Protein AF-A0A7Y2BKI7-F1 (afdb_monomer)

pLDDT: mean 79.05, std 15.58, range [43.28, 96.44]

Radius of gyration: 15.33 Å; Cα contacts (8 Å, |Δi|>4): 74; chains: 1; bounding box: 52×26×33 Å

Secondary structure (DSSP, 8-state):
---PPPPBPSSSSSBPSSPPSS---HHHHTTTHHHHHHHHHHHHTTS-TT-----S-S--GGGBTTTB-S--SSHHHHHHHHHHHHTT-TT---

Solvent-accessible surface area (backbone atoms only — not comparable to full-atom values): 6097 Å² total; per-residue (Å²): 135,84,80,79,76,79,64,63,31,87,35,32,86,46,74,46,90,68,80,72,94,58,100,70,69,70,81,66,47,57,74,62,42,68,65,49,54,59,54,41,46,61,50,42,75,74,51,64,91,85,66,67,37,81,68,102,68,83,87,61,66,89,34,48,45,74,66,41,81,71,73,32,89,38,72,68,53,38,75,69,51,43,64,65,50,50,61,63,39,73,65,36,64,105

Mean predicted aligned error: 8.36 Å

Structure (mmCIF, N/CA/C/O backbone):
data_AF-A0A7Y2BKI7-F1
#
_entry.id   AF-A0A7Y2BKI7-F1
#
loop_
_atom_site.group_PDB
_atom_site.id
_atom_site.type_symbol
_atom_site.label_atom_id
_atom_site.label_alt_id
_atom_site.label_comp_id
_atom_site.label_asym_id
_atom_site.label_entity_id
_atom_site.label_seq_id
_atom_site.pdbx_PDB_ins_code
_atom_site.Cartn_x
_atom_site.Cartn_y
_atom_site.Cartn_z
_atom_site.occupancy
_atom_site.B_iso_or_equiv
_atom_site.auth_seq_id
_atom_site.auth_comp_id
_atom_site.auth_asym_id
_atom_site.auth_atom_id
_atom_site.pdbx_PDB_model_num
ATOM 1 N N . MET A 1 1 ? 38.473 1.228 -8.980 1.00 46.47 1 MET A N 1
ATOM 2 C CA . MET A 1 1 ? 37.160 1.492 -8.345 1.00 46.47 1 MET A CA 1
ATOM 3 C C . MET A 1 1 ? 36.087 0.758 -9.136 1.00 46.47 1 MET A C 1
ATOM 5 O O . MET A 1 1 ? 35.735 1.193 -10.224 1.00 46.47 1 MET A O 1
ATOM 9 N N . THR A 1 2 ? 35.629 -0.396 -8.654 1.00 43.28 2 THR A N 1
ATOM 10 C CA . THR A 1 2 ? 34.623 -1.214 -9.350 1.00 43.28 2 THR A CA 1
ATOM 11 C C . THR A 1 2 ? 33.241 -0.626 -9.083 1.00 43.28 2 THR A C 1
ATOM 13 O O . THR A 1 2 ? 32.784 -0.605 -7.942 1.00 43.28 2 THR A O 1
ATOM 16 N N . ARG A 1 3 ? 32.581 -0.094 -10.116 1.00 47.78 3 ARG A N 1
ATOM 17 C CA . ARG A 1 3 ? 31.232 0.476 -10.008 1.00 47.78 3 ARG A CA 1
ATOM 18 C C . ARG A 1 3 ? 30.258 -0.661 -9.679 1.00 47.78 3 ARG A C 1
ATOM 20 O O . ARG A 1 3 ? 29.997 -1.499 -10.539 1.00 47.78 3 ARG A O 1
ATOM 27 N N . ARG A 1 4 ? 29.753 -0.724 -8.437 1.00 60.91 4 ARG A N 1
ATOM 28 C CA . ARG A 1 4 ? 28.670 -1.655 -8.072 1.00 60.91 4 ARG A CA 1
ATOM 29 C C . ARG A 1 4 ? 27.498 -1.398 -9.027 1.00 60.91 4 ARG A C 1
ATOM 31 O O . ARG A 1 4 ? 27.028 -0.266 -9.151 1.00 60.91 4 ARG A O 1
ATOM 38 N N . ARG A 1 5 ? 27.088 -2.437 -9.754 1.00 61.28 5 ARG A N 1
ATOM 39 C CA . ARG A 1 5 ? 25.945 -2.401 -10.673 1.00 61.28 5 ARG A CA 1
ATOM 40 C C . ARG A 1 5 ? 24.675 -2.176 -9.851 1.00 61.28 5 ARG A C 1
ATOM 42 O O . ARG A 1 5 ? 24.527 -2.793 -8.799 1.00 61.28 5 ARG A O 1
ATOM 49 N N . ARG A 1 6 ? 23.790 -1.281 -10.303 1.00 61.91 6 ARG A N 1
ATOM 50 C CA . ARG A 1 6 ? 22.526 -1.018 -9.604 1.00 61.91 6 ARG A CA 1
ATOM 51 C C . ARG A 1 6 ? 21.631 -2.263 -9.645 1.00 61.91 6 ARG A C 1
ATOM 53 O O . ARG A 1 6 ? 21.598 -2.931 -10.684 1.00 61.91 6 ARG A O 1
ATOM 60 N N . PRO A 1 7 ? 20.931 -2.592 -8.546 1.00 64.19 7 PRO A N 1
ATOM 61 C CA . PRO A 1 7 ? 19.940 -3.657 -8.564 1.00 64.19 7 PRO A CA 1
ATOM 62 C C . PRO A 1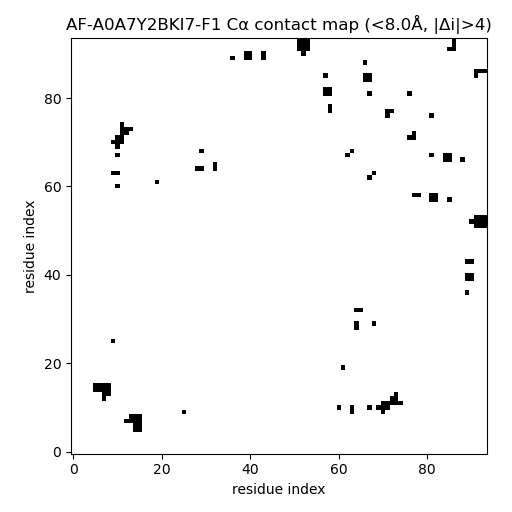 7 ? 18.781 -3.280 -9.499 1.00 64.19 7 PRO A C 1
ATOM 64 O O . PRO A 1 7 ? 18.437 -2.106 -9.656 1.00 64.19 7 PRO A O 1
ATOM 67 N N . LYS A 1 8 ? 18.208 -4.286 -10.166 1.00 62.62 8 LYS A N 1
ATOM 68 C CA . LYS A 1 8 ? 16.984 -4.111 -10.959 1.00 62.62 8 LYS A CA 1
ATOM 69 C C . LYS A 1 8 ? 15.807 -3.915 -10.015 1.00 62.62 8 LYS A C 1
ATOM 71 O O . LYS A 1 8 ? 15.788 -4.524 -8.949 1.00 62.62 8 LYS A O 1
ATOM 76 N N . SER A 1 9 ? 14.828 -3.117 -10.428 1.00 69.00 9 SER A N 1
ATOM 77 C CA . SER A 1 9 ? 13.648 -2.885 -9.604 1.00 69.00 9 SER A CA 1
ATOM 78 C C . SER A 1 9 ? 12.908 -4.204 -9.314 1.00 69.00 9 SER A C 1
ATOM 80 O O . SER A 1 9 ? 12.755 -5.043 -10.208 1.00 69.00 9 SER A O 1
ATOM 82 N N . PRO A 1 10 ? 12.403 -4.413 -8.089 1.00 70.69 10 PRO A N 1
ATOM 83 C CA . PRO A 1 10 ? 11.523 -5.543 -7.801 1.00 70.69 10 PRO A CA 1
ATOM 84 C C . PRO A 1 10 ? 10.154 -5.379 -8.486 1.00 70.69 10 PRO A C 1
ATOM 86 O O . PRO A 1 10 ? 9.492 -6.369 -8.805 1.00 70.69 10 PRO A O 1
ATOM 89 N N . LEU A 1 11 ? 9.753 -4.135 -8.772 1.00 75.88 11 LEU A N 1
ATOM 90 C CA . LEU A 1 11 ? 8.452 -3.801 -9.347 1.00 75.88 11 LEU A CA 1
ATOM 91 C C . LEU A 1 11 ? 8.448 -3.793 -10.886 1.00 75.88 11 LEU A C 1
ATOM 93 O O . LEU A 1 11 ? 7.440 -4.148 -11.504 1.00 75.88 11 LEU A O 1
ATOM 97 N N . PHE A 1 12 ? 9.581 -3.417 -11.490 1.00 78.69 12 PHE A N 1
ATOM 98 C CA . PHE A 1 12 ? 9.771 -3.234 -12.937 1.00 78.69 12 PHE A CA 1
ATOM 99 C C . PHE A 1 12 ? 10.910 -4.102 -13.484 1.00 78.69 12 PHE A C 1
ATOM 101 O O . PHE A 1 12 ? 11.673 -4.691 -12.732 1.00 78.69 12 PHE A O 1
ATOM 108 N N . ALA A 1 13 ? 11.061 -4.182 -14.807 1.00 65.88 13 ALA A N 1
ATOM 109 C CA . ALA A 1 13 ? 12.239 -4.802 -15.432 1.00 65.88 13 ALA A CA 1
ATOM 110 C C . ALA A 1 13 ? 13.425 -3.823 -15.619 1.00 65.88 13 ALA A C 1
ATOM 112 O O . ALA A 1 13 ? 14.469 -4.215 -16.147 1.00 65.88 13 ALA A O 1
ATOM 113 N N . GLU A 1 14 ? 13.261 -2.565 -15.199 1.00 65.94 14 GLU A N 1
ATOM 114 C CA . GLU A 1 14 ? 14.200 -1.455 -15.397 1.00 65.94 14 GLU A CA 1
ATOM 115 C C . GLU A 1 14 ? 15.114 -1.234 -14.175 1.00 65.94 14 GLU A C 1
ATOM 117 O O . GLU A 1 14 ? 14.882 -1.783 -13.092 1.00 65.94 14 GLU A O 1
ATOM 122 N N . GLU A 1 15 ? 16.192 -0.461 -14.358 1.00 63.38 15 GLU A N 1
ATOM 123 C CA . GLU A 1 15 ? 17.055 -0.045 -13.245 1.00 63.38 15 GLU A CA 1
ATOM 124 C C . GLU A 1 15 ? 16.263 0.832 -12.278 1.00 63.38 15 GLU A C 1
ATOM 126 O O . GLU A 1 15 ? 15.583 1.764 -12.704 1.00 63.38 15 GLU A O 1
ATOM 131 N N . ASP A 1 16 ? 16.366 0.548 -10.979 1.00 64.06 16 ASP A N 1
ATOM 132 C CA . ASP A 1 16 ? 15.679 1.359 -9.984 1.00 64.06 16 ASP A CA 1
ATOM 133 C C . ASP A 1 16 ? 16.437 2.689 -9.799 1.00 64.06 16 ASP A C 1
ATOM 135 O O . ASP A 1 16 ? 17.621 2.687 -9.420 1.00 64.06 16 ASP A O 1
ATOM 139 N N . PRO A 1 17 ? 15.824 3.852 -10.099 1.00 60.34 17 PRO A N 1
ATOM 140 C CA . PRO A 1 17 ? 16.450 5.134 -9.802 1.00 60.34 17 PRO A CA 1
ATOM 141 C C . PRO A 1 17 ? 16.544 5.368 -8.290 1.00 60.34 17 PRO A C 1
ATOM 143 O O . PRO A 1 17 ? 17.327 6.218 -7.856 1.00 60.34 17 PRO A O 1
ATOM 146 N N . GLN A 1 18 ? 15.769 4.626 -7.497 1.00 61.78 18 GLN A N 1
ATOM 147 C CA . GLN A 1 18 ? 15.690 4.773 -6.062 1.00 61.78 18 GLN A CA 1
ATOM 148 C C . GLN A 1 18 ? 16.767 3.945 -5.351 1.00 61.78 18 GLN A C 1
ATOM 150 O O . GLN A 1 18 ? 16.939 2.753 -5.592 1.00 61.78 18 GLN A O 1
ATOM 155 N N . LEU A 1 19 ? 17.494 4.580 -4.430 1.00 59.44 19 LEU A N 1
ATOM 156 C CA . LEU A 1 19 ? 18.421 3.875 -3.550 1.00 59.44 19 LEU A CA 1
ATOM 157 C C . LEU A 1 19 ? 17.625 3.123 -2.478 1.00 59.44 19 LEU A C 1
ATOM 159 O O . LEU A 1 19 ? 16.758 3.704 -1.820 1.00 59.44 19 LEU A O 1
ATOM 163 N N . GLY A 1 20 ? 17.928 1.838 -2.293 1.00 61.59 20 GLY A N 1
ATOM 164 C CA . GLY A 1 20 ? 17.403 1.069 -1.170 1.00 61.59 20 GLY A CA 1
ATOM 165 C C . GLY A 1 20 ? 17.838 1.713 0.146 1.00 61.59 20 GLY A C 1
ATOM 166 O O . GLY A 1 20 ? 19.026 1.947 0.357 1.00 61.59 20 GLY A O 1
ATOM 167 N N . LEU A 1 21 ? 16.873 2.020 1.019 1.00 59.31 21 LEU A N 1
ATOM 168 C CA . LEU A 1 21 ? 17.142 2.610 2.338 1.00 59.31 21 LEU A CA 1
ATOM 169 C C . LEU A 1 21 ? 17.871 1.622 3.269 1.00 59.31 21 LEU A C 1
ATOM 171 O O . LEU A 1 21 ? 18.569 2.036 4.187 1.00 59.31 21 LEU A O 1
ATOM 175 N N . PHE A 1 22 ? 17.739 0.323 2.992 1.00 62.59 22 PHE A N 1
ATOM 176 C CA . PHE A 1 22 ? 18.407 -0.778 3.680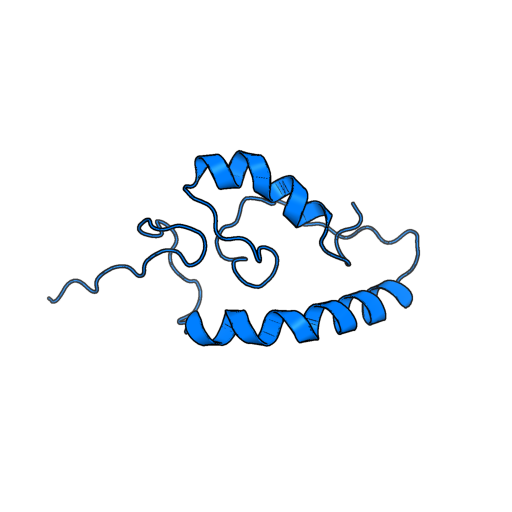 1.00 62.59 22 PHE A CA 1
ATOM 177 C C . PHE A 1 22 ? 18.850 -1.817 2.637 1.00 62.59 22 PHE A C 1
ATOM 179 O O . PHE A 1 22 ? 18.147 -2.005 1.642 1.00 62.59 22 PHE A O 1
ATOM 186 N N . GLU A 1 23 ? 19.982 -2.498 2.851 1.00 57.38 23 GLU A N 1
ATOM 187 C CA . GLU A 1 23 ? 20.346 -3.696 2.073 1.00 57.38 23 GLU A CA 1
ATOM 188 C C . GLU A 1 23 ? 19.293 -4.780 2.374 1.00 57.38 23 GLU A C 1
ATOM 190 O O . GLU A 1 23 ? 19.306 -5.401 3.435 1.00 57.38 23 GLU A O 1
ATOM 195 N N . ARG A 1 24 ? 18.310 -4.940 1.480 1.00 56.69 24 ARG A N 1
ATOM 196 C CA . ARG A 1 24 ? 17.292 -5.995 1.537 1.00 56.69 24 ARG A CA 1
ATOM 197 C C . ARG A 1 24 ? 17.541 -6.994 0.420 1.00 56.69 24 ARG A C 1
ATOM 199 O O . ARG A 1 24 ? 17.834 -6.605 -0.705 1.00 56.69 24 ARG A O 1
ATOM 206 N N . ASP A 1 25 ? 17.405 -8.273 0.752 1.00 57.81 25 ASP A N 1
ATOM 207 C CA . ASP A 1 25 ? 17.447 -9.359 -0.219 1.00 57.81 25 ASP A CA 1
ATOM 208 C C . ASP A 1 25 ? 16.020 -9.610 -0.732 1.00 57.81 25 ASP A C 1
ATOM 210 O O . ASP A 1 25 ? 15.197 -10.263 -0.083 1.00 57.81 25 ASP A O 1
ATOM 214 N N . ASP A 1 26 ? 15.691 -9.001 -1.872 1.00 57.19 26 ASP A N 1
ATOM 215 C CA . ASP A 1 26 ? 14.324 -8.915 -2.409 1.00 57.19 26 ASP A CA 1
ATOM 216 C C . ASP A 1 26 ? 13.705 -10.288 -2.742 1.00 57.19 26 ASP A C 1
ATOM 218 O O . ASP A 1 26 ? 12.483 -10.420 -2.834 1.00 57.19 26 ASP A O 1
ATOM 222 N N . ALA A 1 27 ? 14.533 -11.330 -2.880 1.00 52.75 27 ALA A N 1
ATOM 223 C CA . ALA A 1 27 ? 14.094 -12.701 -3.134 1.00 52.75 27 ALA A CA 1
ATOM 224 C C . ALA A 1 27 ? 13.334 -13.324 -1.948 1.00 52.75 27 ALA A C 1
ATOM 226 O O . ALA A 1 27 ? 12.440 -14.141 -2.160 1.00 52.75 27 ALA A O 1
ATOM 227 N N . VAL 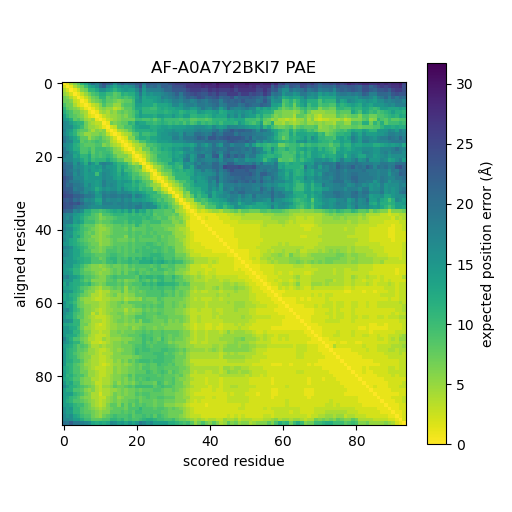A 1 28 ? 13.639 -12.918 -0.711 1.00 53.38 28 VAL A N 1
ATOM 228 C CA . VAL A 1 28 ? 13.000 -13.460 0.505 1.00 53.38 28 VAL A CA 1
ATOM 229 C C . VAL A 1 28 ? 11.648 -12.789 0.785 1.00 53.38 28 VAL A C 1
ATOM 231 O O . VAL A 1 28 ? 10.790 -13.355 1.456 1.00 53.38 28 VAL A O 1
ATOM 234 N N . ALA A 1 29 ? 11.411 -11.593 0.240 1.00 56.81 29 ALA A N 1
ATOM 235 C CA . ALA A 1 29 ? 10.221 -10.802 0.546 1.00 56.81 29 ALA A CA 1
ATOM 236 C C . ALA A 1 29 ? 8.938 -11.298 -0.146 1.00 56.81 29 ALA A C 1
ATOM 238 O O . ALA A 1 29 ? 7.854 -11.037 0.361 1.00 56.81 29 ALA A O 1
ATOM 239 N N . ALA A 1 30 ? 9.031 -11.991 -1.288 1.00 55.28 30 ALA A N 1
ATOM 240 C CA . ALA A 1 30 ? 7.861 -12.328 -2.105 1.00 55.28 30 ALA A CA 1
ATOM 241 C C . ALA A 1 30 ? 7.023 -13.504 -1.556 1.00 55.28 30 ALA A C 1
ATOM 243 O O . ALA A 1 30 ? 5.793 -13.466 -1.647 1.00 55.28 30 ALA A O 1
ATOM 244 N N . ASP A 1 31 ? 7.663 -14.522 -0.970 1.00 51.50 31 ASP A N 1
ATOM 245 C CA . ASP A 1 31 ? 6.998 -15.755 -0.504 1.00 51.50 31 ASP A CA 1
ATOM 246 C C . ASP A 1 31 ? 6.222 -15.546 0.815 1.00 51.50 31 ASP A C 1
ATOM 248 O O . ASP A 1 31 ? 5.105 -16.031 0.989 1.00 51.50 31 ASP A O 1
ATOM 252 N N . SER A 1 32 ? 6.724 -14.672 1.693 1.00 56.62 32 SER A N 1
ATOM 253 C CA . SER A 1 32 ? 6.122 -14.327 2.995 1.00 56.62 32 SER A CA 1
ATOM 254 C C . SER A 1 32 ? 4.809 -13.523 2.914 1.00 56.62 32 SER A C 1
ATOM 256 O O . SER A 1 32 ? 4.174 -13.235 3.926 1.00 56.62 32 SER A O 1
ATOM 258 N N . THR A 1 33 ? 4.375 -13.120 1.717 1.00 57.75 33 THR A N 1
ATOM 259 C CA . THR A 1 33 ? 3.270 -12.156 1.539 1.00 57.75 33 THR A CA 1
ATOM 260 C C . THR A 1 33 ? 1.871 -12.764 1.622 1.00 57.75 33 THR A C 1
ATOM 262 O O . THR A 1 33 ? 0.902 -12.049 1.907 1.00 57.75 33 THR A O 1
ATOM 265 N N . ARG A 1 34 ? 1.718 -14.067 1.353 1.00 59.31 34 ARG A N 1
ATOM 266 C CA . ARG A 1 34 ? 0.406 -14.738 1.410 1.00 59.31 34 ARG A CA 1
ATOM 267 C C . ARG A 1 34 ? -0.107 -14.879 2.839 1.00 59.31 34 ARG A C 1
ATOM 269 O O . ARG A 1 34 ? -1.281 -14.593 3.057 1.00 59.31 34 ARG A O 1
ATOM 276 N N . ASP A 1 35 ? 0.772 -15.228 3.772 1.00 66.06 35 ASP A N 1
ATOM 277 C CA . ASP A 1 35 ? 0.457 -15.373 5.199 1.00 66.06 35 ASP A CA 1
ATOM 278 C C . ASP A 1 35 ? -0.018 -14.039 5.810 1.00 66.06 35 ASP A C 1
ATOM 280 O O . ASP A 1 35 ? -1.089 -13.935 6.408 1.00 66.06 35 ASP A O 1
ATOM 284 N N . MET A 1 36 ? 0.678 -12.954 5.461 1.00 76.69 36 MET A N 1
ATOM 285 C CA . MET A 1 36 ? 0.390 -11.600 5.940 1.00 76.69 36 MET A CA 1
ATOM 286 C C . MET A 1 36 ? -1.033 -11.099 5.618 1.00 76.69 36 MET A C 1
ATOM 288 O O . MET A 1 36 ? -1.578 -10.291 6.363 1.00 76.69 36 MET A O 1
ATOM 292 N N . HIS A 1 37 ? -1.678 -11.544 4.529 1.00 82.88 37 HIS A N 1
ATOM 293 C CA . HIS A 1 37 ? -3.027 -11.048 4.202 1.00 82.88 37 HIS A CA 1
ATOM 294 C C . HIS A 1 37 ? -4.068 -11.467 5.250 1.00 82.88 37 HIS A C 1
ATOM 296 O O . HIS A 1 37 ? -4.931 -10.668 5.616 1.00 82.88 37 HIS A O 1
ATOM 302 N N . GLY A 1 38 ? -3.997 -12.711 5.734 1.00 88.00 38 GLY A N 1
ATOM 303 C CA . GLY A 1 38 ? -4.913 -13.209 6.762 1.00 88.00 38 GLY A CA 1
ATOM 304 C C . GLY A 1 38 ? -4.738 -12.457 8.079 1.00 88.00 38 GLY A C 1
ATOM 305 O O . GLY A 1 38 ? -5.719 -12.032 8.690 1.00 88.00 38 GLY A O 1
ATOM 306 N N . GLU A 1 39 ? -3.487 -12.212 8.467 1.00 91.06 39 GLU A N 1
ATOM 307 C CA . GLU A 1 39 ? -3.158 -11.423 9.656 1.00 91.06 39 GLU A CA 1
ATOM 308 C C . GLU A 1 39 ? -3.678 -9.983 9.559 1.00 91.06 39 GLU A C 1
ATOM 310 O O . GLU A 1 39 ? -4.264 -9.466 10.512 1.00 91.06 39 GLU A O 1
ATOM 315 N N . LEU A 1 40 ? -3.533 -9.340 8.396 1.00 92.06 40 LEU A N 1
ATOM 316 C CA . LEU A 1 40 ? -4.027 -7.980 8.172 1.00 92.06 40 LEU A CA 1
ATOM 317 C C . LEU A 1 40 ? -5.555 -7.890 8.278 1.00 92.06 40 LEU A C 1
ATOM 319 O O . LEU A 1 40 ? -6.064 -6.923 8.848 1.00 92.06 40 LEU A O 1
ATOM 323 N N . GLU A 1 41 ? -6.295 -8.887 7.791 1.00 92.50 41 GLU A N 1
ATOM 324 C CA . GLU A 1 41 ? -7.754 -8.942 7.965 1.00 92.50 41 GLU A CA 1
ATOM 325 C C . GLU A 1 41 ? -8.151 -9.184 9.433 1.00 92.50 41 GLU A C 1
ATOM 327 O O . GLU A 1 41 ? -9.089 -8.557 9.934 1.00 92.50 41 GLU A O 1
ATOM 332 N N . ALA A 1 42 ? -7.401 -10.011 10.170 1.00 94.75 42 ALA A N 1
ATOM 333 C CA . ALA A 1 42 ? -7.613 -10.206 11.608 1.00 94.75 42 ALA A CA 1
ATOM 334 C C . ALA A 1 42 ? -7.331 -8.931 12.428 1.00 94.75 42 ALA A C 1
ATOM 336 O O . ALA A 1 42 ? -7.994 -8.669 13.434 1.00 94.75 42 ALA A O 1
ATOM 337 N N . ILE A 1 43 ? -6.367 -8.110 12.004 1.00 95.12 43 ILE A N 1
ATOM 338 C CA . ILE A 1 43 ? -6.133 -6.781 12.584 1.00 95.12 43 ILE A CA 1
ATOM 339 C C . ILE A 1 43 ? -7.296 -5.856 12.229 1.00 95.12 43 ILE A C 1
ATOM 341 O O . ILE A 1 43 ? -7.865 -5.221 13.118 1.00 95.12 43 ILE A O 1
ATOM 345 N N . ARG A 1 44 ? -7.692 -5.802 10.952 1.00 93.88 44 ARG A N 1
ATOM 346 C CA . ARG A 1 44 ? -8.796 -4.964 10.466 1.00 93.88 44 ARG A CA 1
ATOM 347 C C . ARG A 1 44 ? -10.077 -5.188 11.265 1.00 93.88 44 ARG A C 1
ATOM 349 O O . ARG A 1 44 ? -10.740 -4.210 11.604 1.00 93.88 44 ARG A O 1
ATOM 356 N N . SER A 1 45 ? -10.411 -6.438 11.591 1.00 94.75 45 SER A N 1
ATOM 357 C CA . SER A 1 45 ? -11.631 -6.775 12.337 1.00 94.75 45 SER A CA 1
ATOM 358 C C . SER A 1 45 ? -11.640 -6.250 13.777 1.00 94.75 45 SER A C 1
ATOM 360 O O . SER A 1 45 ? -12.701 -6.180 14.391 1.00 94.75 45 SER A O 1
ATOM 362 N N . ARG A 1 46 ? -10.474 -5.890 14.330 1.00 96.44 46 ARG A N 1
ATOM 363 C CA . ARG A 1 46 ? -10.317 -5.328 15.682 1.00 96.44 46 ARG A CA 1
ATOM 364 C C . ARG A 1 46 ? -10.277 -3.7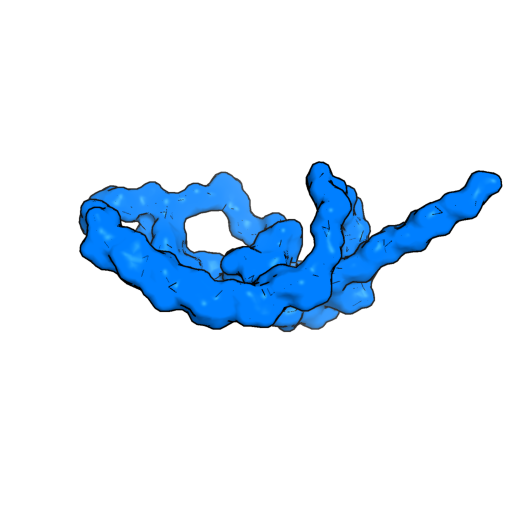97 15.691 1.00 96.44 46 ARG A C 1
ATOM 366 O O . ARG A 1 46 ? -10.330 -3.202 16.764 1.00 96.44 46 ARG A O 1
ATOM 373 N N . LEU A 1 47 ? -10.158 -3.153 14.527 1.00 95.50 47 LEU A N 1
ATOM 374 C CA . LEU A 1 47 ? -10.063 -1.697 14.424 1.00 95.50 47 LEU A CA 1
ATOM 375 C C . LEU A 1 47 ? -11.453 -1.035 14.399 1.00 95.50 47 LEU A C 1
ATOM 377 O O . LEU A 1 47 ? -12.364 -1.546 13.742 1.00 95.50 47 LEU A O 1
ATOM 381 N N . PRO A 1 48 ? -11.621 0.150 15.017 1.00 95.94 48 PRO A N 1
ATOM 382 C CA . PRO A 1 48 ? -12.862 0.917 14.934 1.00 95.94 48 PRO A CA 1
ATOM 383 C C . PRO A 1 48 ? -13.272 1.235 13.488 1.00 95.94 48 PRO A C 1
ATOM 385 O O . PRO A 1 48 ? -12.435 1.523 12.625 1.00 95.94 48 PRO A O 1
ATOM 388 N N . THR A 1 49 ? -14.577 1.248 13.208 1.00 90.88 49 THR A N 1
ATOM 389 C CA . THR A 1 49 ? -15.117 1.509 11.858 1.00 90.88 49 THR A CA 1
ATOM 390 C C . THR A 1 49 ? -14.829 2.929 11.357 1.00 90.88 49 THR A C 1
ATOM 392 O O . THR A 1 49 ? -14.718 3.157 10.154 1.00 90.88 49 THR A O 1
ATOM 395 N N . ASN A 1 50 ? -14.665 3.888 12.268 1.00 94.00 50 ASN A N 1
ATOM 396 C CA . ASN A 1 50 ? -14.354 5.284 11.960 1.00 94.00 50 ASN A CA 1
ATOM 397 C C . ASN A 1 50 ? -12.849 5.567 11.788 1.00 94.00 50 ASN A C 1
ATOM 399 O O . ASN A 1 50 ? -12.496 6.667 11.373 1.00 94.00 50 ASN A O 1
ATOM 403 N N . LEU A 1 51 ? -11.960 4.603 12.063 1.00 94.44 51 LEU A N 1
ATOM 404 C CA . LEU A 1 51 ? -10.519 4.775 11.867 1.00 94.44 51 LEU A CA 1
ATOM 405 C C . LEU A 1 51 ? -10.150 4.678 10.378 1.00 94.44 51 LEU A C 1
ATOM 407 O O . LEU A 1 51 ? -10.321 3.626 9.753 1.00 94.44 51 LEU A O 1
ATOM 411 N N . ARG A 1 52 ? -9.601 5.760 9.823 1.00 93.12 52 ARG A N 1
ATOM 412 C CA . ARG A 1 52 ? -9.123 5.841 8.436 1.00 93.12 52 ARG A CA 1
ATOM 413 C C . ARG A 1 52 ? -7.600 5.905 8.436 1.00 93.12 52 ARG A C 1
ATOM 415 O O . ARG A 1 52 ? -7.025 6.828 9.003 1.00 93.12 52 ARG A O 1
ATOM 422 N N . LEU A 1 53 ? -6.963 4.910 7.827 1.00 93.44 53 LEU A N 1
ATOM 423 C CA . LEU A 1 53 ? -5.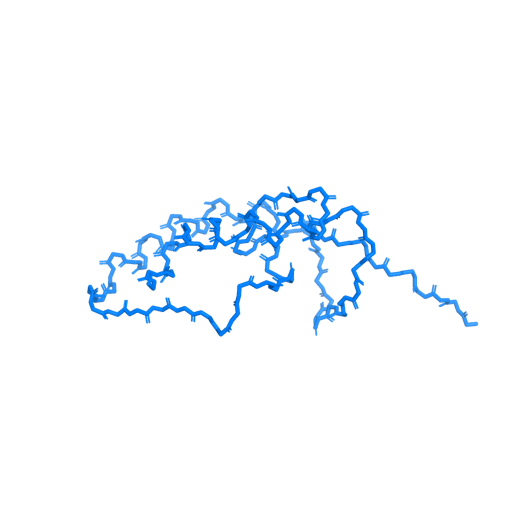517 4.869 7.621 1.00 93.44 53 LEU A CA 1
ATOM 424 C C . LEU A 1 53 ? -5.228 5.068 6.135 1.00 93.44 53 LEU A C 1
ATOM 426 O O . LEU A 1 53 ? -6.014 4.634 5.291 1.00 93.44 53 LEU A O 1
ATOM 430 N N . GLY A 1 54 ? -4.107 5.720 5.852 1.00 91.56 54 GLY A N 1
ATOM 431 C CA . GLY A 1 54 ? -3.614 6.004 4.513 1.00 91.56 54 GLY A CA 1
ATOM 432 C C . GLY A 1 54 ? -2.177 6.512 4.578 1.00 91.56 54 GLY A C 1
ATOM 433 O O . GLY A 1 54 ? -1.616 6.715 5.658 1.00 91.56 54 GLY A O 1
ATOM 434 N N . THR A 1 55 ? -1.577 6.726 3.416 1.00 91.75 55 THR A N 1
ATOM 435 C CA . THR A 1 55 ? -0.229 7.284 3.267 1.00 91.75 55 THR A CA 1
ATOM 436 C C . THR A 1 55 ? -0.295 8.600 2.500 1.00 91.75 55 THR A C 1
ATOM 438 O O . THR A 1 55 ? -1.227 8.847 1.741 1.00 91.75 55 THR A O 1
ATOM 441 N N . SER A 1 56 ? 0.706 9.464 2.670 1.00 90.31 56 SER A N 1
ATOM 442 C CA . SER A 1 56 ? 0.778 10.755 1.963 1.00 90.31 56 SER A CA 1
ATOM 443 C C . SER A 1 56 ? 1.053 10.626 0.457 1.00 90.31 56 SER A C 1
ATOM 445 O O . SER A 1 56 ? 0.960 11.606 -0.276 1.00 90.31 56 SER A O 1
ATOM 447 N N . SER A 1 57 ? 1.399 9.426 -0.012 1.00 89.06 57 SER A N 1
ATOM 448 C CA . SER A 1 57 ? 1.559 9.073 -1.421 1.00 89.06 57 SER A CA 1
ATOM 449 C C . SER A 1 57 ? 1.280 7.586 -1.616 1.00 89.06 57 SER A C 1
ATOM 451 O O . SER A 1 57 ? 1.436 6.802 -0.680 1.00 89.06 57 SER A O 1
ATOM 453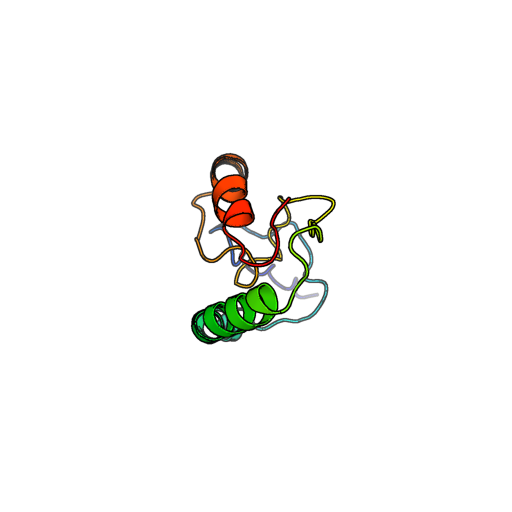 N N . TRP A 1 58 ? 0.901 7.190 -2.827 1.00 91.81 58 TRP A N 1
AT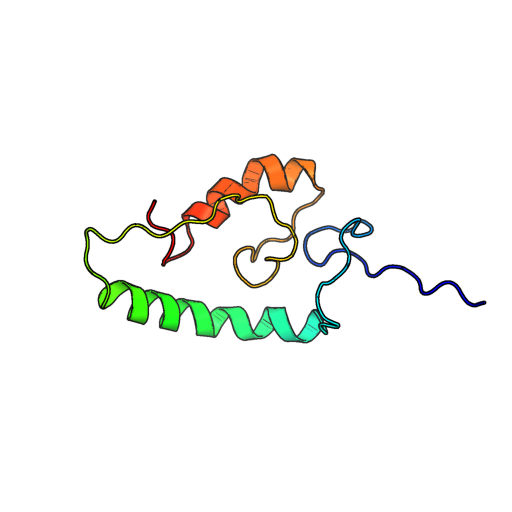OM 454 C CA . TRP A 1 58 ? 0.784 5.789 -3.235 1.00 91.81 58 TRP A CA 1
ATOM 455 C C . TRP A 1 58 ? 1.897 5.385 -4.215 1.00 91.81 58 TRP A C 1
ATOM 457 O O . TRP A 1 58 ? 2.207 4.214 -4.366 1.00 91.81 58 TRP A O 1
ATOM 467 N N . THR A 1 59 ? 2.609 6.311 -4.850 1.00 91.50 59 THR A N 1
ATOM 468 C CA . THR A 1 59 ? 3.484 5.986 -5.991 1.00 91.50 59 THR A CA 1
ATOM 469 C C . THR A 1 59 ? 4.894 5.525 -5.606 1.00 91.50 59 THR A C 1
ATOM 471 O O . THR A 1 59 ? 5.826 5.755 -6.371 1.00 91.50 59 THR A O 1
ATOM 474 N N . PHE A 1 60 ? 5.094 4.931 -4.427 1.00 88.12 60 PHE A N 1
ATOM 475 C CA . PHE A 1 60 ? 6.420 4.541 -3.938 1.00 88.12 60 PHE A CA 1
ATOM 476 C C . PHE A 1 60 ? 6.781 3.098 -4.349 1.00 88.12 60 PHE A C 1
ATOM 478 O O . PHE A 1 60 ? 6.210 2.156 -3.792 1.00 88.12 60 PHE A O 1
ATOM 485 N N . PRO A 1 61 ? 7.734 2.881 -5.282 1.00 83.00 61 PRO A N 1
ATOM 486 C CA . PRO A 1 61 ? 8.051 1.540 -5.788 1.00 83.00 61 PRO A CA 1
ATOM 487 C C . PRO A 1 61 ? 8.664 0.611 -4.734 1.00 83.00 61 PRO A C 1
ATOM 489 O O . PRO A 1 61 ? 8.492 -0.603 -4.810 1.00 83.00 61 PRO A O 1
ATOM 492 N N . GLY A 1 62 ? 9.314 1.172 -3.707 1.00 80.81 62 GLY A N 1
ATOM 493 C CA . GLY A 1 62 ? 9.912 0.416 -2.599 1.00 80.81 62 GLY A CA 1
ATOM 494 C C . GLY A 1 62 ? 8.917 -0.357 -1.720 1.00 80.81 62 GLY A C 1
ATOM 495 O O . GLY A 1 62 ? 9.336 -1.046 -0.794 1.00 80.81 62 GLY A O 1
ATOM 496 N N . TRP A 1 63 ? 7.610 -0.261 -1.985 1.00 87.06 63 TRP A N 1
ATOM 497 C CA . TRP A 1 63 ? 6.580 -1.113 -1.376 1.00 87.06 63 TRP A CA 1
ATOM 498 C C . TRP A 1 63 ? 6.279 -2.391 -2.169 1.00 87.06 63 TRP A C 1
ATOM 500 O O . TRP A 1 63 ? 5.297 -3.078 -1.867 1.00 87.06 63 TRP A O 1
ATOM 510 N N . ALA A 1 64 ? 7.104 -2.725 -3.163 1.00 85.25 64 ALA A N 1
ATOM 511 C CA . ALA A 1 64 ? 7.110 -4.038 -3.798 1.00 85.25 64 ALA A CA 1
ATOM 512 C C . ALA A 1 64 ? 7.142 -5.158 -2.745 1.00 85.25 64 ALA A C 1
ATOM 514 O O . ALA A 1 64 ? 7.944 -5.120 -1.814 1.00 85.25 64 ALA A O 1
ATOM 515 N N . GLY A 1 65 ? 6.246 -6.135 -2.867 1.00 81.00 65 GLY A N 1
ATOM 516 C CA . GLY A 1 65 ? 6.104 -7.235 -1.911 1.00 81.00 65 GLY A CA 1
ATOM 517 C C . GLY A 1 65 ? 5.442 -6.853 -0.581 1.00 81.00 65 GLY A C 1
ATOM 518 O O . GLY A 1 65 ? 5.113 -7.735 0.196 1.00 81.00 65 GLY A O 1
ATOM 519 N N . LEU A 1 66 ? 5.189 -5.573 -0.305 1.00 84.88 66 LEU A N 1
ATOM 520 C CA . LEU A 1 66 ? 4.486 -5.140 0.908 1.00 84.88 66 LEU A CA 1
ATOM 521 C C . LEU A 1 66 ? 3.048 -4.746 0.576 1.00 84.88 66 LEU A C 1
ATOM 523 O O . LEU A 1 66 ? 2.097 -5.403 0.992 1.00 84.88 66 LEU A O 1
ATOM 527 N N . VAL A 1 67 ? 2.911 -3.692 -0.229 1.00 89.44 67 VAL A N 1
ATOM 528 C CA . VAL A 1 67 ? 1.623 -3.183 -0.714 1.00 89.44 67 VAL A CA 1
ATOM 529 C C . VAL A 1 67 ? 1.348 -3.715 -2.116 1.00 89.44 67 VAL A C 1
ATOM 531 O O . VAL A 1 67 ? 0.237 -4.145 -2.411 1.00 89.44 67 VAL A O 1
ATOM 534 N N . TYR A 1 68 ? 2.377 -3.731 -2.965 1.00 89.25 68 TYR A N 1
ATOM 535 C CA . TYR A 1 68 ? 2.267 -4.127 -4.363 1.00 89.25 68 TYR A CA 1
ATOM 536 C C . TYR A 1 68 ? 2.736 -5.560 -4.558 1.00 89.25 68 TYR A C 1
ATOM 538 O O . TYR A 1 68 ? 3.913 -5.871 -4.376 1.00 89.25 68 TYR A O 1
ATOM 546 N N . ARG A 1 69 ? 1.815 -6.435 -4.947 1.00 87.19 69 ARG A N 1
ATOM 547 C CA . ARG A 1 69 ? 2.076 -7.846 -5.254 1.00 87.19 69 ARG A CA 1
ATOM 548 C C . ARG A 1 69 ? 2.263 -8.057 -6.749 1.00 87.19 69 ARG A C 1
ATOM 550 O O . ARG A 1 69 ? 2.956 -8.986 -7.162 1.00 87.19 69 ARG A O 1
ATOM 557 N N . LYS A 1 70 ? 1.645 -7.210 -7.573 1.00 87.25 70 LYS A N 1
ATOM 558 C CA . LYS A 1 70 ? 1.786 -7.265 -9.027 1.00 87.25 70 LYS A CA 1
ATOM 559 C C . LYS A 1 70 ? 3.154 -6.750 -9.461 1.00 87.25 70 LYS A C 1
ATOM 561 O O . LYS A 1 70 ? 3.671 -5.763 -8.942 1.00 87.25 70 LYS A O 1
ATOM 566 N N . ARG A 1 71 ? 3.700 -7.391 -10.494 1.00 87.25 71 ARG A N 1
ATOM 567 C CA . ARG A 1 71 ? 4.769 -6.803 -11.304 1.00 87.25 71 ARG A CA 1
ATOM 568 C C . ARG A 1 71 ? 4.146 -5.943 -12.392 1.00 87.25 71 ARG A C 1
ATOM 570 O O . ARG A 1 71 ? 3.167 -6.350 -13.017 1.00 87.25 71 ARG A O 1
ATOM 577 N N . TYR A 1 72 ? 4.743 -4.788 -12.643 1.00 88.38 72 TYR A N 1
ATOM 578 C CA . TYR A 1 72 ? 4.286 -3.852 -13.661 1.00 88.38 72 TYR A CA 1
ATOM 579 C C . TYR A 1 72 ? 5.274 -3.831 -14.824 1.00 88.38 72 TYR A C 1
ATOM 581 O O . TYR A 1 72 ? 6.484 -3.940 -14.634 1.00 88.38 72 TYR A O 1
ATOM 589 N N . ALA A 1 73 ? 4.760 -3.679 -16.046 1.00 86.88 73 ALA A N 1
ATOM 590 C CA . ALA A 1 73 ? 5.599 -3.691 -17.245 1.00 86.88 73 ALA A CA 1
ATOM 591 C C . ALA A 1 73 ? 6.622 -2.539 -17.259 1.00 86.88 73 ALA A C 1
ATOM 593 O O . ALA A 1 73 ? 7.746 -2.719 -17.714 1.00 86.88 73 ALA A O 1
ATOM 594 N N . ASN A 1 74 ? 6.229 -1.362 -16.764 1.00 86.88 74 ASN A N 1
ATOM 595 C CA . ASN A 1 74 ? 7.057 -0.161 -16.659 1.00 86.88 74 ASN A CA 1
ATOM 596 C C . ASN A 1 74 ? 6.436 0.834 -15.662 1.00 86.88 74 ASN A C 1
ATOM 598 O O . ASN A 1 74 ? 5.308 0.639 -15.193 1.00 86.88 74 ASN A O 1
ATOM 602 N N . GLN A 1 75 ? 7.145 1.932 -15.383 1.00 87.19 75 GLN A N 1
ATOM 603 C CA . GLN A 1 75 ? 6.703 2.961 -14.436 1.00 87.19 75 GLN A CA 1
ATOM 604 C C . GLN A 1 75 ? 5.357 3.599 -14.811 1.00 87.19 75 GLN A C 1
ATOM 606 O O . GLN A 1 75 ? 4.545 3.874 -13.930 1.00 87.19 75 GLN A O 1
ATOM 611 N N . ARG A 1 76 ? 5.073 3.806 -16.106 1.00 90.25 76 ARG A N 1
ATOM 612 C CA . ARG A 1 76 ? 3.785 4.380 -16.542 1.00 90.25 76 ARG A CA 1
ATOM 613 C C . ARG A 1 76 ? 2.621 3.444 -16.239 1.00 90.25 76 ARG A C 1
ATOM 615 O O . ARG A 1 76 ? 1.582 3.908 -15.786 1.00 90.25 76 ARG A O 1
ATOM 622 N N . ALA A 1 77 ? 2.798 2.143 -16.467 1.00 91.38 77 ALA A N 1
ATOM 623 C CA . ALA A 1 77 ? 1.789 1.145 -16.129 1.00 91.38 77 ALA A CA 1
ATOM 624 C C . ALA A 1 77 ? 1.525 1.116 -14.615 1.00 91.38 77 ALA A C 1
ATOM 626 O O . ALA A 1 77 ? 0.372 1.108 -14.203 1.00 91.38 77 ALA A O 1
ATOM 627 N N . PHE A 1 78 ? 2.571 1.201 -13.787 1.00 91.69 78 PHE A N 1
ATOM 628 C CA . PHE A 1 78 ? 2.408 1.317 -12.335 1.00 91.69 78 PHE A CA 1
ATOM 629 C C . PHE A 1 78 ? 1.624 2.561 -11.926 1.00 91.69 78 PHE A C 1
ATOM 631 O O . PHE A 1 78 ? 0.654 2.437 -11.194 1.00 91.69 78 PHE A O 1
ATOM 638 N N . LEU A 1 79 ? 1.967 3.740 -12.448 1.00 92.12 79 LEU A N 1
ATOM 639 C CA . LEU A 1 79 ? 1.219 4.968 -12.151 1.00 92.12 79 LEU A CA 1
ATOM 640 C C . LEU A 1 79 ? -0.241 4.921 -12.636 1.00 92.12 79 LEU A C 1
ATOM 642 O O . LEU A 1 79 ? -1.080 5.672 -12.159 1.00 92.12 79 LEU A O 1
ATOM 646 N N . ARG A 1 80 ? -0.578 4.072 -13.602 1.00 93.88 80 ARG A N 1
ATOM 647 C CA . ARG A 1 80 ? -1.969 3.920 -14.034 1.00 93.88 80 ARG A CA 1
ATOM 648 C C . ARG A 1 80 ? -2.737 2.948 -13.141 1.00 93.88 80 ARG A C 1
ATOM 650 O O . ARG A 1 80 ? -3.885 3.208 -12.799 1.00 93.88 80 ARG A O 1
ATOM 657 N N . ASP A 1 81 ? -2.104 1.836 -12.785 1.00 93.69 81 ASP A N 1
ATOM 658 C CA . ASP A 1 81 ? -2.809 0.654 -12.287 1.00 93.69 81 ASP A CA 1
ATOM 659 C C . ASP A 1 81 ? -2.637 0.441 -10.770 1.00 93.69 81 ASP A C 1
ATOM 661 O O . ASP A 1 81 ? -3.461 -0.234 -10.146 1.00 93.69 81 ASP A O 1
ATOM 665 N N . SER A 1 82 ? -1.599 1.010 -10.146 1.00 93.44 82 SER A N 1
ATOM 666 C CA . SER A 1 82 ? -1.246 0.669 -8.763 1.00 93.44 82 SER A CA 1
ATOM 667 C C . SER A 1 82 ? -2.109 1.339 -7.706 1.00 93.44 82 SER A C 1
ATOM 669 O O . SER A 1 82 ? -2.253 0.775 -6.627 1.00 93.44 82 SER A O 1
ATOM 671 N N . LEU A 1 83 ? -2.789 2.448 -8.017 1.00 94.31 83 LEU A N 1
ATOM 672 C CA . LEU A 1 83 ? -3.792 3.019 -7.112 1.00 94.31 83 LEU A CA 1
ATOM 673 C C . LEU A 1 83 ? -4.925 2.019 -6.822 1.00 94.31 83 LEU A C 1
ATOM 675 O O . LEU A 1 83 ? -5.398 1.927 -5.692 1.00 94.31 83 LEU A O 1
ATOM 679 N N . GLY A 1 84 ? -5.326 1.232 -7.826 1.00 93.56 84 GLY A N 1
ATOM 680 C CA . GLY A 1 84 ? -6.339 0.192 -7.653 1.00 93.56 84 GLY A CA 1
ATOM 681 C C . GLY A 1 84 ? -5.866 -0.945 -6.747 1.00 93.56 84 GLY A C 1
ATOM 682 O O . GLY A 1 84 ? -6.641 -1.441 -5.937 1.00 93.56 84 GLY A O 1
ATOM 683 N N . GLU A 1 85 ? -4.595 -1.340 -6.845 1.00 93.00 85 GLU A N 1
ATOM 684 C CA . GLU A 1 85 ? -4.002 -2.330 -5.934 1.00 93.00 85 GLU A CA 1
ATOM 685 C C . GLU A 1 85 ? -3.811 -1.757 -4.520 1.00 93.00 85 GLU A C 1
ATOM 687 O O . GLU A 1 85 ? -4.136 -2.421 -3.540 1.00 93.00 85 GLU A O 1
ATOM 692 N N . TYR A 1 86 ? -3.371 -0.503 -4.403 1.00 93.81 86 TYR A N 1
ATOM 693 C CA . TYR A 1 86 ? -3.229 0.208 -3.132 1.00 93.81 86 TYR A CA 1
ATOM 694 C C . TYR A 1 86 ? -4.555 0.258 -2.357 1.00 93.81 86 TYR A C 1
ATOM 696 O O . TYR A 1 86 ? -4.590 -0.063 -1.170 1.00 93.81 86 TYR A O 1
ATOM 704 N N . ALA A 1 87 ? -5.659 0.585 -3.037 1.00 92.56 87 ALA A N 1
ATOM 705 C CA . ALA A 1 87 ? -6.994 0.655 -2.439 1.00 92.56 87 ALA A CA 1
ATOM 706 C C . ALA A 1 87 ? -7.541 -0.710 -1.973 1.00 92.56 87 ALA A C 1
ATOM 708 O O . ALA A 1 87 ? -8.495 -0.763 -1.200 1.00 92.56 87 ALA A O 1
ATOM 709 N N . GLN A 1 88 ? -6.949 -1.819 -2.428 1.00 91.81 88 GLN A N 1
ATOM 710 C CA . GLN A 1 88 ? -7.305 -3.167 -1.977 1.00 91.81 88 GLN A CA 1
ATOM 711 C C . GLN A 1 88 ? -6.580 -3.573 -0.689 1.00 91.81 88 GLN A C 1
ATOM 713 O O . GLN A 1 88 ? -6.873 -4.633 -0.139 1.00 91.81 88 GLN A O 1
ATOM 718 N N . HIS A 1 89 ? -5.647 -2.761 -0.183 1.00 92.62 89 HIS A N 1
ATOM 719 C CA . HIS A 1 89 ? -4.921 -3.087 1.037 1.00 92.62 89 HIS A CA 1
ATOM 720 C C . HIS A 1 89 ? -5.874 -3.110 2.256 1.00 92.62 89 HIS A C 1
ATOM 722 O O . HIS A 1 89 ? -6.481 -2.078 2.557 1.00 92.62 89 HIS A O 1
ATOM 728 N N . PRO A 1 90 ? -5.967 -4.216 3.031 1.00 92.12 90 PRO A N 1
ATOM 729 C CA . PRO A 1 90 ? -7.000 -4.405 4.065 1.00 92.12 90 PRO A CA 1
ATOM 730 C C . PRO A 1 90 ? -7.108 -3.285 5.107 1.00 92.12 90 PRO A C 1
ATOM 732 O O . PRO A 1 90 ? -8.192 -2.978 5.610 1.00 92.12 90 PRO A O 1
ATOM 735 N N . LEU A 1 91 ? -5.971 -2.662 5.435 1.00 92.81 91 LEU A N 1
ATOM 736 C CA . LEU A 1 91 ? -5.893 -1.593 6.431 1.00 92.81 91 LEU A CA 1
ATOM 737 C C . LEU A 1 91 ? -6.062 -0.174 5.854 1.00 92.81 91 LEU A C 1
ATOM 739 O O . LEU A 1 91 ? -6.389 0.734 6.616 1.00 92.81 91 LEU A O 1
ATOM 743 N N . MET A 1 92 ? -5.899 0.037 4.541 1.00 93.00 92 MET A N 1
ATOM 744 C CA . MET A 1 92 ? -5.944 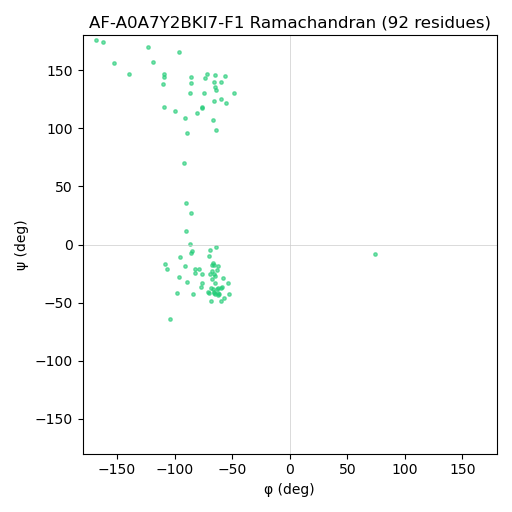1.373 3.915 1.00 93.00 92 MET A 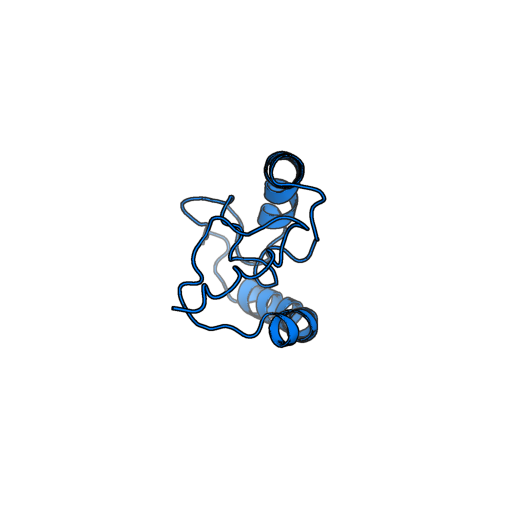CA 1
ATOM 745 C C . MET A 1 92 ? -7.362 1.711 3.438 1.00 93.00 92 MET A C 1
ATOM 747 O O . MET A 1 92 ? -7.657 1.735 2.250 1.00 93.00 92 MET A O 1
ATOM 751 N N . ARG A 1 93 ? -8.274 1.943 4.387 1.00 87.19 93 ARG A N 1
ATOM 752 C CA . ARG A 1 93 ? -9.713 2.155 4.124 1.00 87.19 93 ARG A CA 1
ATOM 753 C C . ARG A 1 93 ? -10.077 3.631 3.895 1.00 87.19 93 ARG A C 1
ATOM 755 O O . ARG A 1 93 ? -11.099 4.074 4.424 1.00 87.19 93 ARG A O 1
ATOM 762 N N . THR A 1 94 ? -9.209 4.414 3.253 1.00 81.06 94 THR A N 1
ATOM 763 C CA . THR A 1 94 ? -9.410 5.870 3.107 1.00 81.06 94 THR A CA 1
ATOM 764 C C . THR A 1 94 ? -10.611 6.189 2.225 1.00 81.06 94 THR A C 1
ATOM 766 O O . THR A 1 94 ? -10.798 5.500 1.201 1.00 81.06 94 THR A O 1
#

Foldseek 3Di:
DDPDDADAQLQENHGDPDDDPDPDDVVVLLVVLVVVQVVLLVVLVVDDPPDADDDPDQLDSVCDSPQDNDRAHDSVRCVVPVVVSNCPRSRHVD

Sequence (94 aa):
MTRRRRPKSPLFAEEDPQLGLFERDDAVAADSTRDMHGELEAIRSRLPTNLRLGTSSWTFPGWAGLVYRKRYANQRAFLRDSLGEYAQHPLMRT